Protein AF-A0A3R7X843-F1 (afdb_monomer)

Secondary structure (DSSP, 8-state):
--PPPEEEEEEEEEEEEEEEEE--SSTTT-EEEEEEEEEEEEEEEEEE--SS-S-------

InterPro domains:
  IPR012043 Pantoate kinase [PTHR42282] (8-59)

Radius of gyration: 17.4 Å; Cα contacts (8 Å, |Δi|>4): 77; chains: 1; bounding box: 42×22×39 Å

Mean predicted aligned error: 6.71 Å

pLDDT: mean 88.21, std 12.92, range [53.5, 98.44]

Nearest PDB structures (foldseek):
  8zds-assembly1_E  TM=3.788E-01  e=4.415E+00  Salmonella enterica subsp. enterica serovar Typhimurium
  7vnn-assembly1_D  TM=2.702E-01  e=1.318E+00  Clostridioides difficile
  6klw-assembly1_F  TM=4.137E-01  e=8.642E+00  Clostridium perfringens
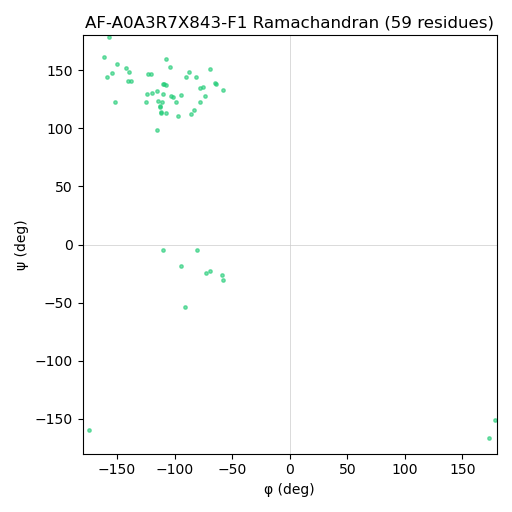  8zds-assembly1_A  TM=3.103E-01  e=5.776E+00  Salmonella enterica subsp. enterica serovar Typhimurium
  8z4g-assembly1_1  TM=2.984E-01  e=6.606E+00  Vibrio alginolyticus

Foldseek 3Di:
DDAFDKDKDWDFDKDFDDWDWDDDPDPVRGDIDGDIDTDPDTDMDMDTDDPDDPDDDDDDD

Structure (mmCIF, N/CA/C/O backbone):
data_AF-A0A3R7X843-F1
#
_entry.id   AF-A0A3R7X843-F1
#
loop_
_atom_site.group_PDB
_atom_site.id
_atom_site.type_symbol
_atom_site.label_atom_id
_atom_site.label_alt_id
_atom_site.label_comp_id
_atom_site.label_asym_id
_atom_site.label_entity_id
_atom_site.label_seq_id
_atom_site.pdbx_PDB_ins_code
_atom_site.Cartn_x
_atom_site.Cartn_y
_atom_site.Cartn_z
_atom_site.occupancy
_atom_site.B_iso_or_equiv
_atom_site.auth_seq_id
_atom_site.auth_comp_id
_atom_site.auth_asym_id
_atom_site.auth_atom_id
_atom_site.pdbx_PDB_model_num
ATOM 1 N N . MET A 1 1 ? -29.016 4.025 24.710 1.00 53.50 1 MET A N 1
ATOM 2 C CA . MET A 1 1 ? -28.193 3.185 23.813 1.00 53.50 1 MET A CA 1
ATOM 3 C C . MET A 1 1 ? -26.744 3.585 24.042 1.00 53.50 1 MET A C 1
ATOM 5 O O . MET A 1 1 ? -26.511 4.772 24.213 1.00 53.50 1 MET A O 1
ATOM 9 N N . ILE A 1 2 ? -25.813 2.637 24.175 1.00 62.22 2 ILE A N 1
ATOM 10 C CA . ILE A 1 2 ? -24.385 2.971 24.302 1.00 62.22 2 ILE A CA 1
ATOM 11 C C . ILE A 1 2 ? -23.854 3.098 22.879 1.00 62.22 2 ILE A C 1
ATOM 13 O O . ILE A 1 2 ? -23.828 2.106 22.156 1.00 62.22 2 ILE A O 1
ATOM 17 N N . GLU A 1 3 ? -23.495 4.311 22.484 1.00 69.88 3 GLU A N 1
ATOM 18 C CA . GLU A 1 3 ? -22.786 4.567 21.236 1.00 69.88 3 GLU A CA 1
ATOM 19 C C . GLU A 1 3 ? -21.320 4.193 21.453 1.00 69.88 3 GLU A C 1
ATOM 21 O O . GLU A 1 3 ? -20.681 4.666 22.398 1.00 69.88 3 GLU A O 1
ATOM 26 N N . TYR A 1 4 ? -20.805 3.281 20.636 1.00 75.56 4 TYR A N 1
ATOM 27 C CA . TYR A 1 4 ? -19.383 2.979 20.650 1.00 75.56 4 TYR A CA 1
ATOM 28 C C . TYR A 1 4 ? -18.662 3.894 19.660 1.00 75.56 4 TYR A C 1
ATOM 30 O O . TYR A 1 4 ? -19.219 4.174 18.599 1.00 75.56 4 TYR A O 1
ATOM 38 N N . PRO A 1 5 ? -17.431 4.341 19.966 1.00 86.44 5 PRO A N 1
ATOM 39 C CA . PRO A 1 5 ? -16.669 5.161 19.038 1.00 86.44 5 PRO A CA 1
ATOM 40 C C . PRO A 1 5 ? -16.470 4.427 17.711 1.00 86.44 5 PRO A C 1
ATOM 42 O O . PRO A 1 5 ? -16.066 3.256 17.703 1.00 86.44 5 PRO A O 1
ATOM 45 N N . ASN A 1 6 ? -16.719 5.131 16.612 1.00 89.69 6 ASN A N 1
ATOM 46 C CA . ASN A 1 6 ? -16.336 4.709 15.278 1.00 89.69 6 ASN A CA 1
ATOM 47 C C . ASN A 1 6 ? -15.109 5.494 14.798 1.00 89.69 6 ASN A C 1
ATOM 49 O O . ASN A 1 6 ? -14.837 6.613 15.238 1.00 89.69 6 ASN A O 1
ATOM 53 N N . ALA A 1 7 ? -14.336 4.878 13.913 1.00 92.31 7 ALA A N 1
ATOM 54 C CA . ALA A 1 7 ? -13.280 5.548 13.176 1.00 92.31 7 ALA A CA 1
ATOM 55 C C . ALA A 1 7 ? -13.268 5.040 11.737 1.00 92.31 7 ALA A C 1
ATOM 57 O O . ALA A 1 7 ? -13.432 3.845 11.491 1.00 92.31 7 ALA A O 1
ATOM 58 N N . CYS A 1 8 ? -13.044 5.957 10.801 1.00 92.81 8 CYS A N 1
ATOM 59 C CA . CYS A 1 8 ? -12.975 5.656 9.379 1.00 92.81 8 CYS A CA 1
ATOM 60 C C . CYS A 1 8 ? -11.610 6.052 8.824 1.00 92.81 8 CYS A C 1
ATOM 62 O O . CYS A 1 8 ? -11.004 7.036 9.261 1.00 92.81 8 CYS A O 1
ATOM 64 N N . ALA A 1 9 ? -11.134 5.297 7.842 1.00 95.38 9 ALA A N 1
ATOM 65 C CA . ALA A 1 9 ? -9.940 5.617 7.077 1.00 95.38 9 ALA A CA 1
ATOM 66 C C . ALA A 1 9 ? -10.174 5.320 5.595 1.00 95.38 9 ALA A C 1
ATOM 68 O O . ALA A 1 9 ? -10.772 4.305 5.249 1.00 95.38 9 ALA A O 1
ATOM 69 N N . PHE A 1 10 ? -9.655 6.186 4.725 1.00 95.25 10 PHE A N 1
ATOM 70 C CA . PHE A 1 10 ? -9.690 5.996 3.279 1.00 95.25 10 PHE A CA 1
ATOM 71 C C . PHE A 1 10 ? -8.288 5.704 2.739 1.00 95.25 10 PHE A C 1
ATOM 73 O O . PHE A 1 10 ? -7.342 6.447 3.012 1.00 95.25 10 PHE A O 1
ATOM 80 N N . ALA A 1 11 ? -8.164 4.641 1.948 1.00 96.25 11 ALA A N 1
ATOM 81 C CA . ALA A 1 11 ? -6.963 4.303 1.196 1.00 96.25 11 ALA A CA 1
ATOM 82 C C . ALA A 1 11 ? -7.242 4.478 -0.308 1.00 96.25 11 ALA A C 1
ATOM 84 O O . ALA A 1 11 ? -8.057 3.729 -0.858 1.00 96.25 11 ALA A O 1
ATOM 85 N N . PRO A 1 12 ? -6.593 5.434 -1.000 1.00 97.44 12 PRO A N 1
ATOM 86 C CA . PRO A 1 12 ? -6.806 5.616 -2.428 1.00 97.44 12 PRO A CA 1
ATOM 87 C C . PRO A 1 12 ? -6.220 4.447 -3.224 1.00 97.44 12 PRO A C 1
ATOM 89 O O . PRO A 1 12 ? -5.220 3.837 -2.838 1.00 97.44 12 PRO A O 1
ATOM 92 N N . GLY A 1 13 ? -6.815 4.168 -4.378 1.00 97.00 13 GLY A N 1
ATOM 93 C CA . GLY A 1 13 ? -6.264 3.232 -5.344 1.00 97.00 13 GLY A CA 1
ATOM 94 C C . GLY A 1 13 ? -4.929 3.737 -5.891 1.00 97.00 13 GLY A C 1
ATOM 95 O O . GLY A 1 13 ? -4.772 4.921 -6.202 1.00 97.00 13 GLY A O 1
ATOM 96 N N . HIS A 1 14 ? -3.970 2.824 -6.032 1.00 97.81 14 HIS A N 1
ATOM 97 C CA . HIS A 1 14 ? -2.656 3.098 -6.605 1.00 97.81 14 HIS A CA 1
ATOM 98 C C . HIS A 1 14 ? -2.379 2.139 -7.764 1.00 97.81 14 HIS A C 1
ATOM 100 O O . HIS A 1 14 ? -2.387 0.920 -7.586 1.00 97.81 14 HIS A O 1
ATOM 106 N N . ILE A 1 15 ? -2.110 2.694 -8.946 1.00 97.50 15 ILE A N 1
ATOM 107 C CA . ILE A 1 15 ? -1.756 1.935 -10.149 1.00 97.50 15 ILE A CA 1
ATOM 108 C C . ILE A 1 15 ? -0.269 2.143 -10.424 1.00 97.50 15 ILE A C 1
ATOM 110 O O . ILE A 1 15 ? 0.157 3.243 -10.776 1.00 97.50 15 ILE A O 1
ATOM 114 N N . THR A 1 16 ? 0.530 1.087 -10.286 1.00 98.00 16 THR A N 1
ATOM 115 C CA . THR A 1 16 ? 1.966 1.132 -10.590 1.00 98.00 16 THR A CA 1
ATOM 116 C C . THR A 1 16 ? 2.195 1.168 -12.102 1.00 98.00 16 THR A C 1
ATOM 118 O O . THR A 1 16 ? 1.693 0.305 -12.818 1.00 98.00 16 THR A O 1
ATOM 121 N N . GLY A 1 17 ? 2.985 2.131 -12.588 1.00 98.19 17 GLY A N 1
ATOM 122 C CA . GLY A 1 17 ? 3.359 2.232 -14.003 1.00 98.19 17 GLY A CA 1
ATOM 123 C C . GLY A 1 17 ? 4.659 1.493 -14.322 1.00 98.19 17 GLY A C 1
ATOM 124 O O . GLY A 1 17 ? 4.695 0.630 -15.194 1.00 98.19 17 GLY A O 1
ATOM 125 N N . PHE A 1 18 ? 5.729 1.797 -13.584 1.00 98.06 18 PHE A N 1
ATOM 126 C CA . PHE A 1 18 ? 7.014 1.101 -13.695 1.00 98.06 18 PHE A CA 1
ATOM 127 C C . PHE A 1 18 ? 7.632 0.887 -12.320 1.00 98.06 18 PHE A C 1
ATOM 129 O O . PHE A 1 18 ? 7.447 1.699 -11.411 1.00 98.06 18 PHE A O 1
ATOM 136 N N . PHE A 1 19 ? 8.376 -0.207 -12.165 1.00 98.25 19 PHE A N 1
ATOM 137 C CA . PHE A 1 19 ? 8.999 -0.558 -10.896 1.00 98.25 19 PHE A CA 1
ATOM 138 C C . PHE A 1 19 ? 10.141 -1.566 -11.054 1.00 98.25 19 PHE A C 1
ATOM 140 O O . PHE A 1 19 ? 10.223 -2.302 -12.037 1.00 98.25 19 PHE A O 1
ATOM 147 N N . LYS A 1 20 ? 10.991 -1.632 -10.028 1.00 98.12 20 LYS A N 1
ATOM 148 C CA . LYS A 1 20 ? 11.924 -2.726 -9.759 1.00 98.12 20 LYS A CA 1
ATOM 149 C C . LYS A 1 20 ? 11.594 -3.325 -8.396 1.00 98.12 20 LYS A C 1
ATOM 151 O O . LYS A 1 20 ? 11.475 -2.602 -7.407 1.00 98.12 20 LYS A O 1
ATOM 156 N N . VAL A 1 21 ? 11.476 -4.648 -8.341 1.00 97.88 21 VAL A N 1
ATOM 157 C CA . VAL A 1 21 ? 11.238 -5.383 -7.092 1.00 97.88 21 VAL A CA 1
ATOM 158 C C . VAL A 1 21 ? 12.519 -5.443 -6.257 1.00 97.88 21 VAL A C 1
ATOM 160 O O . VAL A 1 21 ? 13.593 -5.758 -6.771 1.00 97.88 21 VAL A O 1
ATOM 163 N N . HIS A 1 22 ? 12.387 -5.187 -4.958 1.00 97.31 22 HIS A N 1
ATOM 164 C CA . HIS A 1 22 ? 13.416 -5.382 -3.941 1.00 97.31 22 HIS A CA 1
ATOM 165 C C . HIS A 1 22 ? 12.947 -6.464 -2.966 1.00 97.31 22 HIS A C 1
ATOM 167 O O . HIS A 1 22 ? 12.142 -6.217 -2.066 1.00 97.31 22 HIS A O 1
ATOM 173 N N . ASN A 1 23 ? 13.431 -7.690 -3.171 1.00 96.88 23 ASN A N 1
ATOM 174 C CA . ASN A 1 23 ? 13.083 -8.806 -2.300 1.00 96.88 23 ASN A CA 1
ATOM 175 C C . ASN A 1 23 ? 13.946 -8.795 -1.028 1.00 96.88 23 ASN A C 1
ATOM 177 O O . ASN A 1 23 ? 15.122 -8.440 -1.069 1.00 96.88 23 ASN A O 1
ATOM 181 N N . SER A 1 24 ? 13.355 -9.179 0.099 1.00 97.00 24 SER A N 1
ATOM 182 C CA . SER A 1 24 ? 14.015 -9.272 1.402 1.00 97.00 24 SER A CA 1
ATOM 183 C C . SER A 1 24 ? 13.211 -10.213 2.294 1.00 97.00 24 SER A C 1
ATOM 185 O O . SER A 1 24 ? 11.981 -10.197 2.234 1.00 97.00 24 SER A O 1
ATOM 187 N N . ASP A 1 25 ? 13.884 -10.999 3.132 1.00 97.56 25 ASP A N 1
ATOM 188 C CA . ASP A 1 25 ? 13.210 -11.864 4.109 1.00 97.56 25 ASP A CA 1
ATOM 189 C C . ASP A 1 25 ? 12.602 -11.061 5.264 1.00 97.56 25 ASP A C 1
ATOM 191 O O . ASP A 1 25 ? 11.637 -11.495 5.887 1.00 97.56 25 ASP A O 1
ATOM 195 N N . ASN A 1 26 ? 13.130 -9.862 5.536 1.00 97.19 26 ASN A N 1
ATOM 196 C CA . ASN A 1 26 ? 12.553 -8.947 6.509 1.00 97.19 26 ASN A CA 1
ATOM 197 C C . ASN A 1 26 ? 11.416 -8.142 5.848 1.00 97.19 26 ASN A C 1
ATOM 199 O O . ASN A 1 26 ? 11.692 -7.313 4.971 1.00 97.19 26 ASN A O 1
ATOM 203 N N . PRO A 1 27 ? 10.151 -8.297 6.291 1.00 96.75 27 PRO A N 1
ATOM 204 C CA . PRO A 1 27 ? 9.015 -7.601 5.691 1.00 96.75 27 PRO A CA 1
ATOM 205 C C . PRO A 1 27 ? 9.143 -6.077 5.711 1.00 96.75 27 PRO A C 1
ATOM 207 O O . PRO A 1 27 ? 8.655 -5.417 4.801 1.00 96.75 27 PRO A O 1
ATOM 210 N N . LYS A 1 28 ? 9.833 -5.508 6.711 1.00 96.50 28 LYS A N 1
ATOM 211 C CA . LYS A 1 28 ? 10.016 -4.052 6.832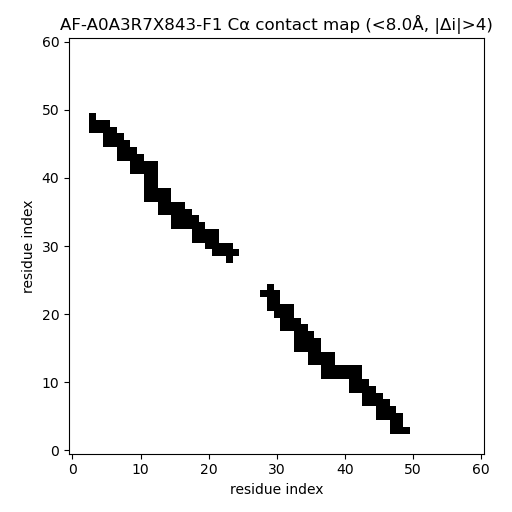 1.00 96.50 28 LYS A CA 1
ATOM 212 C C . LYS A 1 28 ? 10.931 -3.465 5.754 1.00 96.50 28 LYS A C 1
ATOM 214 O O . LYS A 1 28 ? 10.865 -2.267 5.506 1.00 96.50 28 LYS A O 1
ATOM 219 N N . SER A 1 29 ? 11.797 -4.279 5.149 1.00 95.12 29 SER A N 1
ATOM 220 C CA . SER A 1 29 ? 12.726 -3.864 4.086 1.00 95.12 29 SER A CA 1
ATOM 221 C C . SER A 1 29 ? 12.373 -4.428 2.710 1.00 95.12 29 SER A C 1
ATOM 223 O O . SER A 1 29 ? 13.031 -4.091 1.727 1.00 95.12 29 SER A O 1
ATOM 225 N N . LYS A 1 30 ? 11.354 -5.289 2.618 1.00 97.81 30 LYS A N 1
ATOM 226 C CA . LYS A 1 30 ? 10.840 -5.805 1.348 1.00 97.81 30 LYS A CA 1
ATOM 227 C C . LYS A 1 30 ? 9.957 -4.749 0.682 1.00 97.81 30 LYS A C 1
ATOM 229 O O . LYS A 1 30 ? 9.101 -4.160 1.334 1.00 97.81 30 LYS A O 1
ATOM 234 N N . GLY A 1 31 ? 10.131 -4.524 -0.618 1.00 97.12 31 GLY A N 1
ATOM 235 C CA . GLY A 1 31 ? 9.348 -3.518 -1.335 1.00 97.12 31 GLY A CA 1
ATOM 236 C C . GLY A 1 31 ? 9.726 -3.382 -2.805 1.00 97.12 31 GLY A C 1
ATOM 237 O O . GLY A 1 31 ? 10.182 -4.328 -3.447 1.00 97.12 31 GLY A O 1
ATOM 238 N N . SER A 1 32 ? 9.534 -2.187 -3.351 1.00 97.38 32 SER A N 1
ATOM 239 C CA . SER A 1 32 ? 9.888 -1.844 -4.729 1.00 97.38 32 SER A CA 1
ATOM 240 C C . SER A 1 32 ? 10.242 -0.366 -4.843 1.00 97.38 32 SER A C 1
ATOM 242 O O . SER A 1 32 ? 9.741 0.442 -4.066 1.00 97.38 32 SER A O 1
ATOM 244 N N . VAL A 1 33 ? 11.043 -0.012 -5.846 1.00 97.88 33 VAL A N 1
ATOM 245 C CA . VAL A 1 33 ? 11.245 1.382 -6.276 1.00 97.88 33 VAL A CA 1
ATOM 246 C C . VAL A 1 33 ? 10.562 1.574 -7.624 1.00 97.88 33 VAL A C 1
ATOM 248 O O . VAL A 1 33 ? 10.636 0.684 -8.470 1.00 97.88 33 VAL A O 1
ATOM 251 N N . GLY A 1 34 ? 9.874 2.692 -7.838 1.00 97.06 34 GLY A N 1
ATOM 252 C CA . GLY A 1 34 ? 9.068 2.893 -9.041 1.00 97.06 34 GLY A CA 1
ATOM 253 C C . GLY A 1 34 ? 8.242 4.173 -9.006 1.00 97.06 34 GLY A C 1
ATOM 254 O O . GLY A 1 34 ? 8.468 5.039 -8.162 1.00 97.06 34 GLY A O 1
ATOM 255 N N . CYS A 1 35 ? 7.282 4.275 -9.922 1.00 98.44 35 CYS A N 1
ATOM 256 C CA . CYS A 1 35 ? 6.314 5.366 -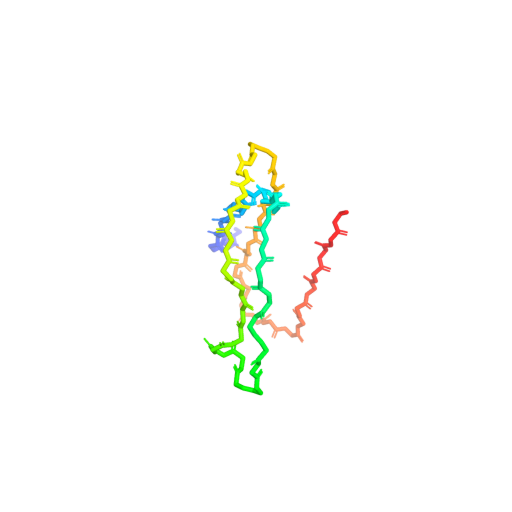9.992 1.00 98.44 35 CYS A CA 1
ATOM 257 C C . CYS A 1 35 ? 4.935 4.830 -10.404 1.00 98.44 35 CYS A C 1
ATOM 259 O O . CYS A 1 35 ? 4.828 3.818 -11.107 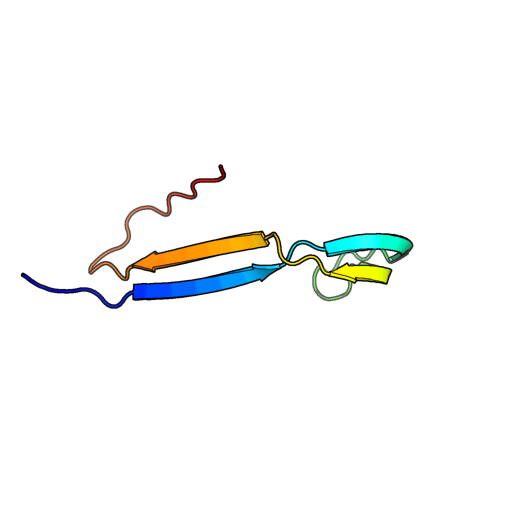1.00 98.44 35 CYS A O 1
ATOM 261 N N . GLY A 1 36 ? 3.882 5.517 -9.973 1.00 97.38 36 GLY A N 1
ATOM 262 C CA . GLY A 1 36 ? 2.499 5.157 -10.243 1.00 97.38 36 GLY A CA 1
ATOM 263 C C . GLY A 1 36 ? 1.559 6.350 -10.130 1.00 97.38 36 GLY A C 1
ATOM 264 O O . GLY A 1 36 ? 1.979 7.472 -9.838 1.00 97.38 36 GLY A O 1
ATOM 265 N N . LEU A 1 37 ? 0.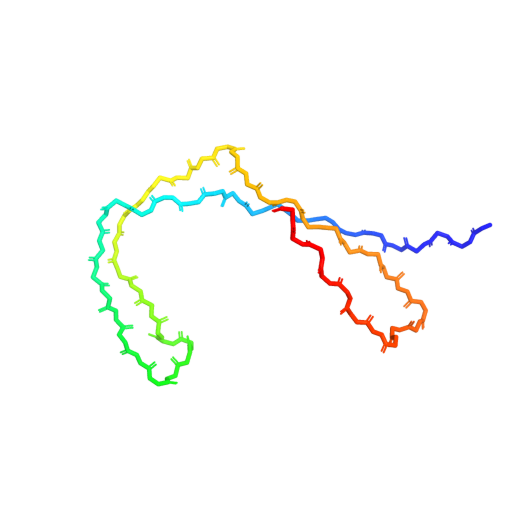282 6.089 -10.388 1.00 98.19 37 LEU A N 1
ATOM 266 C CA . LEU A 1 37 ? -0.800 7.061 -10.296 1.00 98.19 37 LEU A CA 1
ATOM 267 C C . LEU A 1 37 ? -1.665 6.756 -9.079 1.00 98.19 37 LEU A C 1
ATOM 269 O O . LEU A 1 37 ? -2.021 5.603 -8.832 1.00 98.19 37 LEU A O 1
ATOM 273 N N . VAL A 1 38 ? -2.036 7.808 -8.358 1.00 98.12 38 VAL A N 1
ATOM 274 C CA . VAL A 1 38 ? -3.072 7.757 -7.326 1.00 98.12 38 VAL A CA 1
ATOM 275 C C . VAL A 1 38 ? -4.387 8.177 -7.969 1.00 98.12 38 VAL A C 1
ATOM 277 O O . VAL A 1 38 ? -4.445 9.212 -8.635 1.00 98.12 38 VAL A O 1
ATOM 280 N N . ILE A 1 39 ? -5.431 7.374 -7.788 1.00 96.88 39 ILE A N 1
ATOM 281 C CA . ILE A 1 39 ? -6.772 7.652 -8.315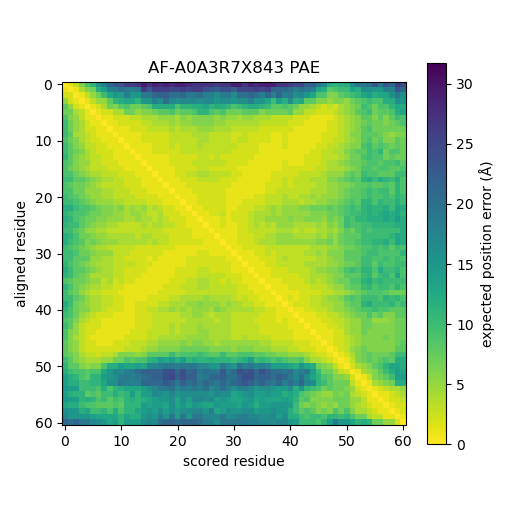 1.00 96.88 39 ILE A CA 1
ATOM 282 C C . ILE A 1 39 ? -7.730 8.047 -7.187 1.00 96.88 39 ILE A C 1
ATOM 284 O O . ILE A 1 39 ? -7.490 7.759 -6.016 1.00 96.88 39 ILE A O 1
ATOM 288 N N . ASN A 1 40 ? -8.828 8.716 -7.541 1.00 95.50 40 ASN A N 1
ATOM 289 C CA . ASN A 1 40 ? -9.856 9.147 -6.587 1.00 95.50 40 ASN A CA 1
ATOM 290 C C . ASN A 1 40 ? -10.84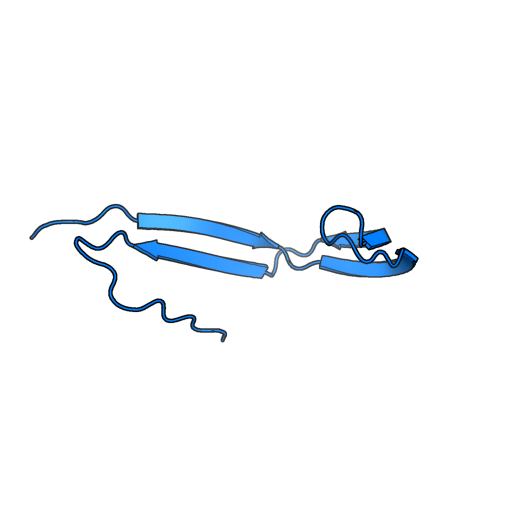4 8.031 -6.189 1.00 95.50 40 ASN A C 1
ATOM 292 O O . ASN A 1 40 ? -11.685 8.255 -5.326 1.00 95.50 40 ASN A O 1
ATOM 296 N N . GLY A 1 41 ? -10.743 6.844 -6.795 1.00 95.19 41 GLY A N 1
ATOM 297 C CA . GLY A 1 41 ? -11.378 5.620 -6.301 1.00 95.19 41 GLY A CA 1
ATOM 298 C C . GLY A 1 41 ? -10.470 4.902 -5.302 1.00 95.19 41 GLY A C 1
ATOM 299 O O . GLY A 1 41 ? -9.251 4.971 -5.426 1.00 95.19 41 GLY A O 1
ATOM 300 N N . GLY A 1 42 ? -11.034 4.210 -4.316 1.00 94.31 42 GLY A N 1
ATOM 301 C CA . GLY A 1 42 ? -10.259 3.543 -3.270 1.00 94.31 42 GLY A CA 1
ATOM 302 C C . GLY A 1 42 ? -11.130 2.713 -2.337 1.00 94.31 42 GLY A C 1
ATOM 303 O O . GLY A 1 42 ? -12.246 2.344 -2.694 1.00 94.31 42 GLY A O 1
ATOM 304 N N . ILE A 1 43 ? -10.607 2.433 -1.148 1.00 95.31 43 ILE A N 1
ATOM 305 C CA . ILE A 1 43 ? -11.282 1.662 -0.103 1.00 95.31 43 ILE A CA 1
ATOM 306 C C . ILE A 1 43 ? -11.531 2.559 1.104 1.00 95.31 43 ILE A C 1
ATOM 308 O O . ILE A 1 43 ? -10.616 3.233 1.576 1.00 95.31 43 ILE A O 1
ATOM 312 N N . GLU A 1 44 ? -12.757 2.530 1.618 1.00 95.19 44 GLU A N 1
ATOM 313 C CA . GLU A 1 44 ? -13.108 3.075 2.925 1.00 95.19 44 GLU A CA 1
ATOM 314 C C . GLU A 1 44 ? -13.216 1.926 3.931 1.00 95.19 44 GLU A C 1
ATOM 316 O O . GLU A 1 44 ? -13.913 0.940 3.694 1.00 95.19 44 GLU A O 1
ATOM 321 N N . SER A 1 45 ? -12.494 2.053 5.039 1.00 91.69 45 SER A N 1
ATOM 322 C CA . SER A 1 45 ? -12.494 1.095 6.138 1.00 91.69 45 SER A CA 1
ATOM 323 C C . SER A 1 45 ? -13.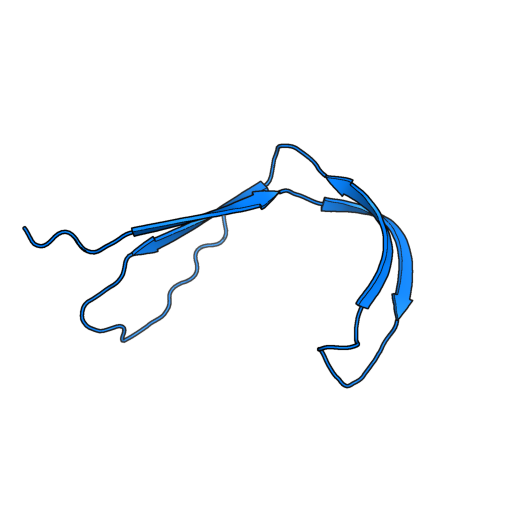089 1.759 7.367 1.00 91.69 45 SER A C 1
ATOM 325 O O . SER A 1 45 ? -12.565 2.774 7.828 1.00 91.69 45 SER A O 1
ATOM 327 N N . GLU A 1 46 ? -14.135 1.159 7.923 1.00 90.62 46 GLU A N 1
ATOM 328 C CA . GLU A 1 46 ? -14.758 1.588 9.173 1.00 90.62 46 GLU A CA 1
ATOM 329 C C . GLU A 1 46 ? -14.485 0.566 10.280 1.00 90.62 46 GLU A C 1
ATOM 331 O O . GLU A 1 46 ? -14.552 -0.649 10.078 1.00 90.62 46 GLU A O 1
ATOM 336 N N . ILE A 1 47 ? -14.172 1.072 11.467 1.00 88.00 47 ILE A N 1
ATOM 337 C CA . ILE A 1 47 ? -14.025 0.290 12.691 1.00 88.00 47 ILE A CA 1
ATOM 338 C C . ILE A 1 47 ? -14.954 0.849 13.757 1.00 88.00 47 ILE A C 1
ATOM 340 O O . ILE A 1 47 ? -14.923 2.037 14.067 1.00 88.00 47 ILE A O 1
ATOM 344 N N . THR A 1 48 ? -15.729 -0.036 14.376 1.00 86.06 48 THR A N 1
ATOM 345 C CA . THR A 1 48 ? -16.538 0.267 15.557 1.00 86.06 48 THR A CA 1
ATOM 346 C C . THR A 1 48 ? -15.940 -0.460 16.751 1.00 86.06 48 THR A C 1
ATOM 348 O O . THR A 1 48 ? -15.790 -1.685 16.733 1.00 86.06 48 THR A O 1
ATOM 351 N N . LEU A 1 49 ? -15.579 0.279 17.802 1.00 83.31 49 LEU A N 1
ATOM 352 C CA . LEU A 1 49 ? -15.093 -0.350 19.027 1.00 83.31 49 LEU A CA 1
ATOM 353 C C . LEU A 1 49 ? -16.213 -1.174 19.667 1.00 83.31 49 LEU A C 1
ATOM 355 O O . LEU A 1 49 ? -17.356 -0.752 19.738 1.00 83.31 49 LEU A O 1
ATOM 359 N N . MET A 1 50 ? -15.888 -2.358 20.170 1.00 79.81 50 MET A N 1
ATOM 360 C CA . MET A 1 50 ? -16.845 -3.225 20.856 1.00 79.81 50 MET A CA 1
ATOM 361 C C . MET A 1 50 ? -16.313 -3.534 22.253 1.00 79.81 50 MET A C 1
ATOM 363 O O . MET A 1 50 ? -15.107 -3.652 22.459 1.00 79.81 50 MET A O 1
ATOM 367 N N . LYS A 1 51 ? -17.205 -3.685 23.241 1.00 75.12 51 LYS A N 1
ATOM 368 C CA . LYS A 1 51 ? -16.831 -3.931 24.652 1.00 75.12 51 LYS A CA 1
ATOM 369 C C . LYS A 1 51 ? -15.987 -5.199 24.850 1.00 75.12 51 LYS A C 1
ATOM 371 O O . LYS A 1 51 ? -15.253 -5.307 25.828 1.00 75.12 51 LYS A O 1
ATOM 376 N N . LYS A 1 52 ? -16.133 -6.169 23.946 1.00 72.25 52 LYS A N 1
ATOM 377 C CA . LYS A 1 52 ? -15.349 -7.399 23.871 1.00 72.25 52 LYS A CA 1
ATOM 378 C C . LYS A 1 52 ? -15.324 -7.854 22.415 1.00 72.25 52 LYS A C 1
ATOM 380 O O . LYS A 1 52 ? -16.382 -8.083 21.837 1.00 72.25 52 LYS A O 1
ATOM 385 N N . THR A 1 53 ? -14.133 -8.005 21.853 1.00 64.88 53 THR A N 1
ATOM 386 C CA . THR A 1 53 ? -13.940 -8.560 20.511 1.00 64.88 53 THR A CA 1
ATOM 387 C C . THR A 1 53 ? -13.606 -10.039 20.658 1.00 64.88 53 THR A C 1
ATOM 389 O O . THR A 1 53 ? -12.559 -10.383 21.201 1.00 64.88 53 THR A O 1
ATOM 392 N N . THR A 1 54 ? -14.517 -10.923 20.255 1.00 73.12 54 THR A N 1
ATOM 393 C CA . THR A 1 54 ? -14.268 -12.377 20.210 1.00 73.12 54 THR A CA 1
ATOM 394 C C . THR A 1 54 ? -13.799 -12.842 18.837 1.00 73.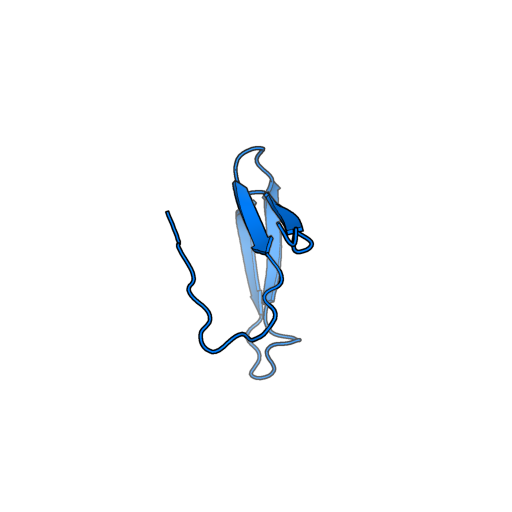12 54 THR A C 1
ATOM 396 O O . THR A 1 54 ? -13.226 -13.919 18.729 1.00 73.12 54 THR A O 1
ATOM 399 N N . GLU A 1 55 ? -14.030 -12.031 17.805 1.00 69.31 55 GLU A N 1
ATOM 400 C CA . GLU A 1 55 ? -13.759 -12.347 16.409 1.00 69.31 55 GLU A CA 1
ATOM 401 C C . GLU A 1 55 ? -13.537 -11.052 15.617 1.00 69.31 55 GLU A C 1
ATOM 403 O O . GLU A 1 55 ? -14.138 -10.020 15.928 1.00 69.31 55 GLU A O 1
ATOM 408 N N . THR A 1 56 ? -12.676 -11.115 14.602 1.00 70.25 56 THR A N 1
ATOM 409 C CA . THR A 1 56 ? -12.469 -10.043 13.623 1.00 70.25 56 THR A CA 1
ATOM 410 C C . THR A 1 56 ? -13.002 -10.531 12.284 1.00 70.25 56 THR A C 1
ATOM 412 O O . THR A 1 56 ? -12.436 -11.455 11.704 1.00 70.25 56 THR A O 1
ATOM 415 N N . VAL A 1 57 ? -14.069 -9.908 11.787 1.00 68.31 57 VAL A N 1
ATOM 416 C CA . VAL A 1 57 ? -14.652 -10.218 10.476 1.00 68.31 57 VAL A CA 1
ATOM 417 C C . VAL A 1 57 ? -14.233 -9.133 9.490 1.00 68.31 57 VAL A C 1
ATOM 419 O O . VAL A 1 57 ? -14.391 -7.947 9.772 1.00 68.31 57 VAL A O 1
ATOM 422 N N . ILE A 1 58 ? -13.681 -9.538 8.347 1.00 69.69 58 ILE A N 1
ATOM 423 C CA . ILE A 1 58 ? -13.254 -8.633 7.277 1.00 69.69 58 ILE A CA 1
ATOM 424 C C . ILE A 1 58 ? -14.169 -8.870 6.077 1.00 69.69 58 ILE A C 1
ATOM 426 O O . ILE A 1 58 ? -14.202 -9.977 5.540 1.00 69.69 58 ILE A O 1
ATOM 430 N N . PHE A 1 59 ? -14.889 -7.832 5.653 1.00 67.81 59 PHE A N 1
ATOM 431 C CA . PHE A 1 59 ? -15.668 -7.836 4.417 1.00 67.81 59 PHE A CA 1
ATOM 432 C C . PHE A 1 59 ? -14.861 -7.134 3.325 1.00 67.81 59 PHE A C 1
ATOM 434 O O . PHE A 1 59 ? -14.458 -5.984 3.489 1.00 67.81 59 PHE A O 1
ATOM 441 N N . LEU A 1 60 ? -14.603 -7.839 2.226 1.00 62.75 60 LEU A N 1
ATOM 442 C CA . LEU A 1 60 ? -14.018 -7.276 1.011 1.00 62.75 60 LEU A CA 1
ATOM 443 C C . LEU A 1 60 ? -15.106 -7.340 -0.064 1.00 62.75 60 LEU A C 1
ATOM 445 O O . LEU A 1 60 ? -15.593 -8.433 -0.350 1.00 62.75 60 LEU A O 1
ATOM 449 N N . ASN A 1 61 ? -15.518 -6.176 -0.576 1.00 54.19 61 ASN A N 1
ATOM 450 C CA . ASN A 1 61 ? -16.489 -6.065 -1.672 1.00 54.19 61 ASN A CA 1
ATOM 451 C C . ASN A 1 61 ? -15.887 -6.517 -3.004 1.00 54.19 61 ASN A C 1
ATOM 453 O O . ASN A 1 61 ? -14.696 -6.203 -3.242 1.00 54.19 61 ASN A O 1
#

Solvent-accessible surface area (backbone atoms only — not comparable to full-atom values): 4219 Å² total; per-residue (Å²): 133,89,84,58,64,68,50,75,49,78,49,65,35,72,48,77,74,50,72,48,82,38,87,51,93,51,72,92,72,36,52,69,52,71,50,64,47,78,45,98,55,62,47,79,48,77,45,70,60,63,100,70,79,90,74,87,87,85,87,81,134

Sequence (61 aa):
MIEYPNACAFAPGHITGFFKVHNSDNPKSKGSVGCGLVINGGIESEITLMKKTTETVIFLN

Organism: NCBI:txid768733